Protein AF-A0A350PI88-F1 (afdb_monomer_lite)

Radius of gyration: 17.56 Å; chains: 1; bounding box: 49×40×33 Å

Structure (mmCIF, N/CA/C/O backbone):
data_AF-A0A350PI88-F1
#
_entry.id   AF-A0A350PI88-F1
#
loop_
_atom_site.group_PDB
_atom_site.id
_atom_site.type_symbol
_atom_site.label_atom_id
_atom_site.label_alt_id
_atom_site.label_comp_id
_atom_site.label_asym_id
_atom_site.label_entity_id
_atom_site.label_seq_id
_atom_site.pdbx_PDB_ins_code
_atom_site.Cartn_x
_atom_site.Cartn_y
_atom_site.Cartn_z
_atom_site.occupancy
_atom_site.B_iso_or_equiv
_atom_site.auth_seq_id
_atom_site.auth_comp_id
_atom_site.auth_asym_id
_atom_site.auth_atom_id
_atom_site.pdbx_PDB_model_num
ATOM 1 N N . MET A 1 1 ? 37.034 28.679 4.876 1.00 60.06 1 MET A N 1
ATOM 2 C CA . MET A 1 1 ? 35.930 29.057 5.782 1.00 60.06 1 MET A CA 1
ATOM 3 C C . MET A 1 1 ? 35.427 27.801 6.465 1.00 60.06 1 MET A C 1
ATOM 5 O O . MET A 1 1 ? 35.076 26.855 5.772 1.00 60.06 1 MET A O 1
ATOM 9 N N . SER A 1 2 ? 35.497 27.738 7.793 1.00 74.56 2 SER A N 1
ATOM 10 C CA . SER A 1 2 ? 34.962 26.618 8.570 1.00 74.56 2 SER A CA 1
ATOM 11 C C . SER A 1 2 ? 33.440 26.736 8.632 1.00 74.56 2 SER A C 1
ATOM 13 O O . SER A 1 2 ? 32.926 27.770 9.046 1.00 74.56 2 SER A O 1
ATOM 15 N N . MET A 1 3 ? 32.724 25.692 8.207 1.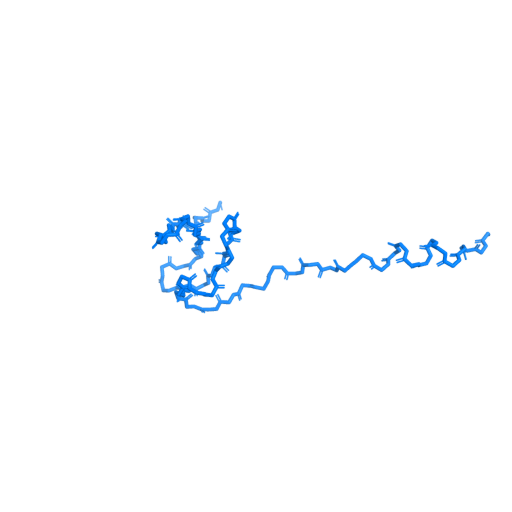00 79.81 3 MET A N 1
ATOM 16 C CA . MET A 1 3 ? 31.262 25.671 8.301 1.00 79.81 3 MET A CA 1
ATOM 17 C C . MET A 1 3 ? 30.810 25.834 9.752 1.00 79.81 3 MET A C 1
ATOM 19 O O . MET A 1 3 ? 31.352 25.196 10.667 1.00 79.81 3 MET A O 1
ATOM 23 N N . THR A 1 4 ? 29.782 26.652 9.950 1.00 87.00 4 THR A N 1
ATOM 24 C CA . THR A 1 4 ? 29.157 26.846 11.255 1.00 87.00 4 THR A CA 1
ATOM 25 C C . THR A 1 4 ? 28.426 25.572 11.688 1.00 87.00 4 THR A C 1
ATOM 27 O O . THR A 1 4 ? 28.060 24.706 10.888 1.00 87.00 4 THR A O 1
ATOM 30 N N . ARG A 1 5 ? 28.195 25.419 12.997 1.00 80.1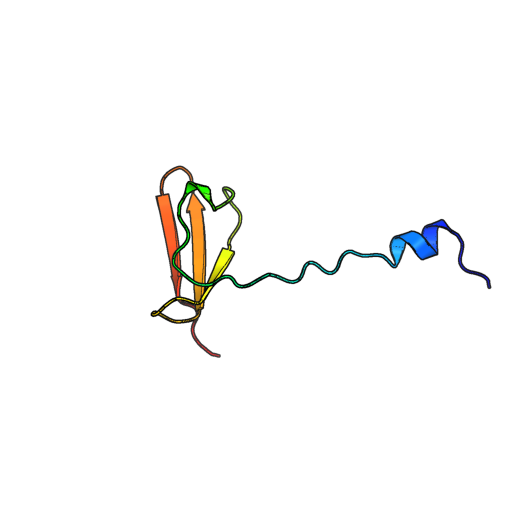9 5 ARG A N 1
ATOM 31 C CA . ARG A 1 5 ? 27.473 24.255 13.543 1.00 80.19 5 ARG A CA 1
ATOM 32 C C . ARG A 1 5 ? 26.085 24.083 12.908 1.00 80.19 5 ARG A C 1
ATOM 34 O O . ARG A 1 5 ? 25.649 22.953 12.718 1.00 80.19 5 ARG A O 1
ATOM 41 N N . GLN A 1 6 ? 25.414 25.186 12.580 1.00 80.88 6 GLN A N 1
ATOM 42 C CA . GLN A 1 6 ? 24.087 25.174 11.962 1.00 80.88 6 GLN A CA 1
ATOM 43 C C . GLN A 1 6 ? 24.132 24.644 10.523 1.00 80.88 6 GLN A C 1
ATOM 45 O O . GLN A 1 6 ? 23.318 23.797 10.164 1.00 80.88 6 GLN A O 1
ATOM 50 N N . GLU A 1 7 ? 25.134 25.046 9.739 1.00 76.56 7 GLU A N 1
ATOM 51 C CA . GLU A 1 7 ? 25.350 24.558 8.368 1.00 76.56 7 GLU A CA 1
ATOM 52 C C . GLU A 1 7 ? 25.643 23.053 8.338 1.00 76.56 7 GLU A C 1
ATOM 54 O O . GLU A 1 7 ? 25.136 22.330 7.480 1.00 76.56 7 GLU A O 1
ATOM 59 N N . ARG A 1 8 ? 26.380 22.547 9.335 1.00 78.06 8 ARG A N 1
ATOM 60 C CA . ARG A 1 8 ? 26.624 21.106 9.493 1.00 78.06 8 ARG A CA 1
ATOM 61 C C . ARG A 1 8 ? 25.339 20.325 9.773 1.00 78.06 8 ARG A C 1
ATOM 63 O O . ARG A 1 8 ? 25.150 19.250 9.221 1.00 78.06 8 ARG A O 1
ATOM 70 N N . ILE A 1 9 ? 24.456 20.855 10.618 1.00 73.75 9 ILE A N 1
ATOM 71 C CA . ILE A 1 9 ? 23.181 20.208 10.967 1.00 73.75 9 ILE A CA 1
ATOM 72 C C . ILE A 1 9 ? 22.221 20.209 9.770 1.00 73.75 9 ILE A C 1
ATOM 74 O O . ILE A 1 9 ? 21.552 19.206 9.532 1.00 73.75 9 ILE A O 1
ATOM 78 N N . ALA A 1 10 ? 22.202 21.280 8.974 1.00 70.25 10 ALA A N 1
ATOM 79 C CA . ALA A 1 10 ? 21.377 21.373 7.769 1.00 70.25 10 ALA A CA 1
ATOM 80 C C . ALA A 1 10 ? 21.757 20.341 6.687 1.00 70.25 10 ALA A C 1
ATOM 82 O O . ALA A 1 10 ? 20.893 19.895 5.933 1.00 70.25 10 ALA A O 1
ATOM 83 N N . LEU A 1 11 ? 23.026 19.915 6.636 1.00 69.81 11 LEU A N 1
ATOM 84 C CA . LEU A 1 11 ? 23.486 18.853 5.732 1.00 69.81 11 LEU A CA 1
ATOM 85 C C . LEU A 1 11 ? 22.934 17.468 6.098 1.00 69.81 11 LEU A C 1
ATOM 87 O O . LEU A 1 11 ? 22.831 16.604 5.228 1.00 69.81 11 LEU A O 1
ATOM 91 N N . HIS A 1 12 ? 22.515 17.249 7.346 1.00 68.25 12 HIS A N 1
ATOM 92 C CA . HIS A 1 12 ? 21.866 16.009 7.776 1.00 68.25 12 HIS A CA 1
ATOM 93 C C . HIS A 1 12 ? 20.379 15.979 7.381 1.00 68.25 12 HIS A C 1
AT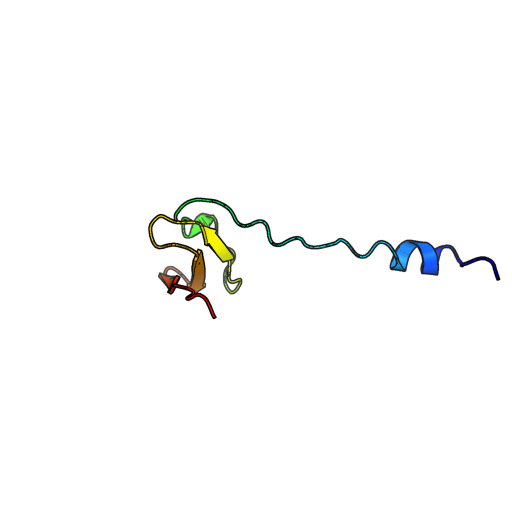OM 95 O O . HIS A 1 12 ? 19.499 15.705 8.199 1.00 68.25 12 HIS A O 1
ATOM 101 N N . LYS A 1 13 ? 20.080 16.235 6.103 1.00 66.69 13 LYS A N 1
ATOM 102 C CA . LYS A 1 13 ? 18.753 15.995 5.537 1.00 66.69 13 LYS A CA 1
ATOM 103 C C . LYS A 1 13 ? 18.518 14.486 5.535 1.00 66.69 13 LYS A C 1
ATOM 105 O O . LYS A 1 13 ? 19.199 13.743 4.830 1.00 66.69 13 LYS A O 1
ATOM 110 N N . LYS A 1 14 ? 17.581 14.024 6.364 1.00 65.62 14 LYS A N 1
ATOM 111 C CA . LYS A 1 14 ? 17.200 12.612 6.459 1.00 65.62 14 LYS A CA 1
ATOM 112 C C . LYS A 1 14 ? 16.804 12.140 5.057 1.00 65.62 14 LYS A C 1
ATOM 114 O O . LYS A 1 14 ? 15.853 12.657 4.477 1.00 65.62 14 LYS A O 1
ATOM 119 N N . GLN A 1 15 ? 17.573 11.221 4.478 1.00 64.19 15 GLN A N 1
ATOM 120 C CA . GLN A 1 15 ? 17.218 10.631 3.194 1.00 64.19 15 GLN A CA 1
ATOM 121 C C . GLN A 1 15 ? 15.997 9.736 3.429 1.00 64.19 15 GLN A C 1
ATOM 123 O O . GLN A 1 15 ? 16.127 8.625 3.943 1.00 64.19 15 GLN A O 1
ATOM 128 N N . GLU A 1 16 ? 14.806 10.228 3.097 1.00 63.53 16 GLU A N 1
ATOM 129 C CA . GLU A 1 16 ? 13.572 9.445 3.139 1.00 63.53 16 GLU A CA 1
ATOM 130 C C . GLU A 1 16 ? 13.575 8.470 1.964 1.00 63.53 16 GLU A C 1
ATOM 132 O O . GLU A 1 16 ? 13.065 8.740 0.880 1.00 63.53 16 GLU A O 1
ATOM 137 N N . ARG A 1 17 ? 14.238 7.326 2.146 1.00 63.50 17 ARG A N 1
ATOM 138 C CA . ARG A 1 17 ? 14.106 6.222 1.197 1.00 63.50 17 ARG A CA 1
ATOM 139 C C . ARG A 1 17 ? 12.688 5.681 1.330 1.00 63.50 17 ARG A C 1
ATOM 141 O O . ARG A 1 17 ? 12.334 5.159 2.387 1.00 63.50 17 ARG A O 1
ATOM 148 N N . LEU A 1 18 ? 11.895 5.795 0.266 1.00 66.00 18 LEU A N 1
ATOM 149 C CA . LEU A 1 18 ? 10.607 5.116 0.165 1.00 66.00 18 LEU A CA 1
ATOM 150 C C . LEU A 1 18 ? 10.856 3.608 0.258 1.00 66.00 18 LEU A C 1
ATOM 152 O O . LEU A 1 18 ? 11.364 2.978 -0.668 1.00 66.00 18 LEU A O 1
ATOM 156 N N . GLN A 1 19 ? 10.562 3.036 1.423 1.00 72.50 19 GLN A N 1
ATOM 157 C CA . GLN A 1 19 ? 10.687 1.605 1.644 1.00 72.50 19 GLN A CA 1
ATOM 158 C C . GLN A 1 19 ? 9.514 0.906 0.954 1.00 72.50 19 GLN A C 1
ATOM 160 O O . GLN A 1 19 ? 8.397 0.910 1.469 1.00 72.50 19 GLN A O 1
ATOM 165 N N . ILE A 1 20 ? 9.775 0.278 -0.192 1.00 78.25 20 ILE A N 1
ATOM 166 C CA . ILE A 1 20 ? 8.787 -0.571 -0.861 1.00 78.25 20 ILE A CA 1
ATOM 167 C C . ILE A 1 20 ? 8.672 -1.862 -0.053 1.00 78.25 20 ILE A C 1
ATOM 169 O O . ILE A 1 20 ? 9.621 -2.640 0.057 1.00 78.25 20 ILE A O 1
ATOM 173 N N . ARG A 1 21 ? 7.515 -2.063 0.574 1.00 79.56 21 ARG A N 1
ATOM 174 C CA . ARG A 1 21 ? 7.209 -3.282 1.332 1.00 79.56 21 ARG A CA 1
ATOM 175 C C . ARG A 1 21 ? 6.453 -4.270 0.445 1.00 79.56 21 ARG A C 1
ATOM 177 O O . ARG A 1 21 ? 5.792 -3.871 -0.511 1.00 79.56 21 ARG A O 1
ATOM 184 N N . LYS A 1 22 ? 6.531 -5.555 0.783 1.00 83.19 22 LYS A N 1
ATOM 185 C CA . LYS A 1 22 ? 5.820 -6.621 0.067 1.00 83.19 22 LYS A CA 1
ATOM 186 C C . LYS A 1 22 ? 4.388 -6.782 0.580 1.00 83.19 22 LYS A C 1
ATOM 188 O O . LYS A 1 22 ? 4.123 -6.507 1.752 1.00 83.19 22 LYS A O 1
ATOM 193 N N . GLY A 1 23 ? 3.504 -7.267 -0.289 1.00 84.62 23 GLY A N 1
ATOM 194 C CA . GLY A 1 23 ? 2.135 -7.662 0.046 1.00 84.62 23 GLY A CA 1
ATOM 195 C C . GLY A 1 23 ? 1.110 -6.526 0.009 1.00 84.62 23 GLY A C 1
ATOM 196 O O . GLY A 1 23 ? 1.456 -5.343 -0.012 1.00 84.62 23 GLY A O 1
ATOM 197 N N . VAL A 1 24 ? -0.168 -6.913 -0.019 1.00 83.19 24 VAL A N 1
ATOM 198 C CA . VAL A 1 24 ? -1.307 -5.984 -0.008 1.00 83.19 24 VAL A CA 1
ATOM 199 C C . VAL A 1 24 ? -1.437 -5.387 1.399 1.00 83.19 24 VAL A C 1
ATOM 201 O O . VAL A 1 24 ? -1.563 -6.148 2.358 1.00 83.19 24 VAL A O 1
ATOM 204 N N . PRO A 1 25 ? -1.387 -4.054 1.555 1.00 84.56 25 PRO A N 1
ATOM 205 C CA . PRO A 1 25 ? -1.506 -3.418 2.856 1.00 84.56 25 PRO A CA 1
ATOM 206 C C . PRO A 1 25 ? -2.952 -3.461 3.352 1.00 84.56 25 PRO A C 1
ATOM 208 O O . PRO A 1 25 ? -3.903 -3.340 2.577 1.00 84.56 25 PRO A O 1
ATOM 211 N N . THR A 1 26 ? -3.118 -3.571 4.665 1.00 85.00 26 THR A N 1
ATOM 212 C CA . THR A 1 26 ? -4.416 -3.374 5.313 1.00 85.00 26 THR A CA 1
ATOM 213 C C . THR A 1 26 ? -4.709 -1.882 5.515 1.00 85.00 26 THR A C 1
ATOM 215 O O . THR A 1 26 ? -3.801 -1.055 5.585 1.00 85.00 26 THR A O 1
ATOM 218 N N . ILE A 1 27 ? -5.988 -1.505 5.639 1.00 83.81 27 ILE A N 1
ATOM 219 C CA . ILE A 1 27 ? -6.408 -0.099 5.830 1.00 83.81 27 ILE A CA 1
ATOM 220 C C . ILE A 1 27 ? -5.759 0.526 7.079 1.00 83.81 27 ILE A C 1
ATOM 222 O O . ILE A 1 27 ? -5.440 1.713 7.082 1.00 83.81 27 ILE A O 1
ATOM 226 N N . LEU A 1 28 ? -5.533 -0.274 8.126 1.00 83.75 28 LEU A N 1
ATOM 227 C CA . LEU A 1 28 ? -4.923 0.167 9.384 1.00 83.75 28 LEU A CA 1
ATOM 228 C C . LEU A 1 28 ? -3.422 0.467 9.255 1.00 83.75 28 LEU A C 1
ATOM 230 O O . LEU A 1 28 ? -2.897 1.268 10.022 1.00 83.75 28 LEU A O 1
ATOM 234 N N . GLU A 1 29 ? -2.735 -0.142 8.286 1.00 81.69 29 GLU A N 1
ATOM 235 C CA . GLU A 1 29 ? -1.314 0.111 8.014 1.00 81.69 29 GLU A CA 1
ATOM 236 C C . GLU A 1 29 ? -1.071 1.396 7.219 1.00 81.69 29 GLU A C 1
ATOM 238 O O . GLU A 1 29 ? 0.069 1.861 7.145 1.00 81.69 29 GLU A O 1
ATOM 243 N N . LEU A 1 30 ? -2.109 1.940 6.578 1.00 84.25 30 LEU A N 1
ATOM 244 C CA . LEU A 1 30 ? -1.999 3.126 5.741 1.00 84.25 30 LEU A CA 1
ATOM 245 C C . LEU A 1 30 ? -2.454 4.372 6.488 1.00 84.25 30 LEU A C 1
ATOM 247 O O . LEU A 1 30 ? -3.570 4.447 7.017 1.00 84.25 30 LEU A O 1
ATOM 251 N N . THR A 1 31 ? -1.594 5.383 6.448 1.00 85.00 31 THR A N 1
ATOM 252 C CA . THR A 1 31 ? -1.947 6.741 6.844 1.00 85.00 31 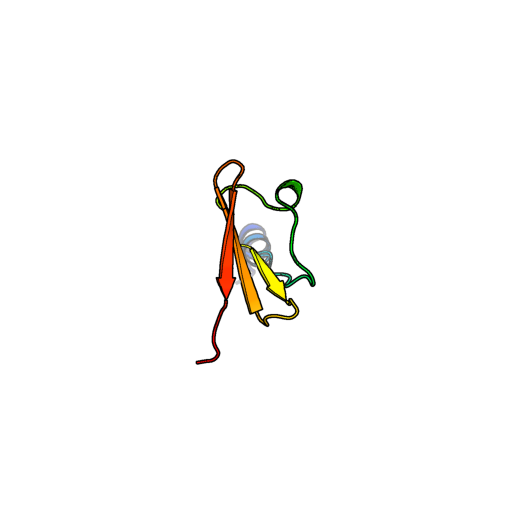THR A CA 1
ATOM 253 C C . THR A 1 31 ? -2.882 7.337 5.801 1.00 85.00 31 THR A C 1
ATOM 255 O O . THR A 1 31 ? -2.667 7.208 4.595 1.00 85.00 31 THR A O 1
ATOM 258 N N . GLU A 1 32 ? -3.940 7.990 6.266 1.00 86.31 32 GLU A N 1
ATOM 259 C CA . GLU A 1 32 ? -4.900 8.643 5.386 1.00 86.31 32 GLU A CA 1
ATOM 260 C C . GLU A 1 32 ? -4.234 9.749 4.560 1.00 86.31 32 GLU A C 1
ATOM 262 O O . GLU A 1 32 ? -3.425 10.526 5.066 1.00 86.31 32 GLU A O 1
ATOM 267 N N . GLY A 1 33 ? -4.553 9.790 3.265 1.00 82.50 33 GLY A N 1
ATOM 268 C CA . GLY A 1 33 ? -4.018 10.796 2.352 1.00 82.50 33 GLY A CA 1
ATOM 269 C C . GLY A 1 33 ? -2.581 10.567 1.873 1.00 82.50 33 GLY A C 1
ATOM 270 O O . GLY A 1 33 ? -2.113 11.342 1.041 1.00 82.50 33 GLY A O 1
ATOM 271 N N . ILE A 1 34 ? -1.891 9.518 2.336 1.00 85.75 34 ILE A N 1
ATOM 272 C CA . ILE A 1 34 ? -0.507 9.220 1.944 1.00 85.75 34 ILE A CA 1
ATOM 273 C C . ILE A 1 34 ? -0.480 8.001 1.010 1.00 85.75 34 ILE A C 1
ATOM 275 O O . ILE A 1 34 ? -0.855 6.906 1.439 1.00 85.75 34 ILE A O 1
ATOM 279 N N . PRO A 1 35 ? -0.031 8.150 -0.252 1.00 88.00 35 PRO A N 1
ATOM 280 C CA . PRO A 1 35 ? 0.146 7.015 -1.143 1.00 88.00 35 PRO A CA 1
ATOM 281 C C . PRO A 1 35 ? 1.335 6.158 -0.702 1.00 88.00 35 PRO A C 1
ATOM 283 O O . PRO A 1 35 ? 2.400 6.665 -0.343 1.00 88.00 35 PRO A O 1
ATOM 286 N N . VAL A 1 36 ? 1.160 4.840 -0.744 1.00 88.31 36 VAL A N 1
ATOM 287 C CA . VAL A 1 36 ? 2.207 3.874 -0.398 1.00 88.31 36 VAL A CA 1
ATOM 288 C C . VAL A 1 36 ? 2.380 2.886 -1.536 1.00 88.31 36 VAL A C 1
ATOM 290 O O . VAL A 1 36 ? 1.434 2.213 -1.939 1.00 88.31 36 VAL A O 1
ATOM 293 N N . VAL A 1 37 ? 3.613 2.756 -2.015 1.00 89.06 37 VAL A N 1
ATOM 294 C CA . VAL A 1 37 ? 3.969 1.795 -3.059 1.00 89.06 37 VAL A CA 1
ATOM 295 C C . VAL A 1 37 ? 4.335 0.455 -2.424 1.00 89.06 37 VAL A C 1
ATOM 297 O O . VAL A 1 37 ? 5.144 0.389 -1.490 1.00 89.06 37 VAL A O 1
ATOM 300 N N . ARG A 1 38 ? 3.736 -0.623 -2.925 1.00 87.44 38 ARG A N 1
ATOM 301 C CA . ARG A 1 38 ? 3.989 -1.997 -2.488 1.00 87.44 38 ARG A CA 1
ATOM 302 C C . ARG A 1 38 ? 4.269 -2.893 -3.685 1.00 87.44 38 ARG A C 1
ATOM 304 O O . ARG A 1 38 ? 3.751 -2.677 -4.777 1.00 87.44 38 ARG A O 1
ATOM 311 N N . ASP A 1 39 ? 5.078 -3.909 -3.432 1.00 88.06 39 ASP A N 1
ATOM 312 C CA . ASP A 1 39 ? 5.355 -4.985 -4.376 1.00 88.06 39 ASP A CA 1
ATOM 313 C C . ASP A 1 39 ? 4.392 -6.148 -4.094 1.00 88.06 39 ASP A C 1
ATOM 315 O O . ASP A 1 39 ? 4.396 -6.723 -2.995 1.00 88.06 39 ASP A O 1
ATOM 319 N N . THR A 1 40 ? 3.507 -6.444 -5.041 1.00 87.69 40 THR A N 1
ATOM 320 C CA . THR A 1 40 ? 2.483 -7.493 -4.941 1.00 87.69 40 THR A CA 1
ATOM 321 C C . THR A 1 40 ? 2.564 -8.446 -6.133 1.00 87.69 40 THR A C 1
ATOM 323 O O . THR A 1 40 ? 3.354 -8.263 -7.052 1.00 87.69 40 THR A O 1
ATOM 326 N N . SER A 1 41 ? 1.737 -9.495 -6.145 1.00 84.56 41 SER A N 1
ATOM 327 C CA . SER A 1 41 ? 1.660 -10.433 -7.276 1.00 84.56 41 SER A CA 1
ATOM 328 C C . SER A 1 41 ? 1.222 -9.780 -8.593 1.00 84.56 41 SER A C 1
ATOM 330 O O . SER A 1 41 ? 1.469 -10.339 -9.655 1.00 84.56 41 SER A O 1
ATOM 332 N N . GLU A 1 42 ? 0.581 -8.609 -8.527 1.00 81.31 42 GLU A N 1
ATOM 333 C CA . GLU A 1 42 ? 0.186 -7.797 -9.687 1.00 81.31 42 GLU A CA 1
ATOM 334 C C . GLU A 1 42 ? 1.332 -6.884 -10.179 1.00 81.31 42 GLU A C 1
ATOM 336 O O . GLU A 1 42 ? 1.179 -6.197 -11.184 1.00 81.31 42 GLU A O 1
ATOM 341 N N . GLY A 1 43 ? 2.480 -6.874 -9.488 1.00 86.62 43 GLY A N 1
ATOM 342 C CA . GLY A 1 43 ? 3.615 -5.992 -9.748 1.00 86.62 43 GLY A CA 1
ATOM 343 C C . GLY A 1 43 ? 3.704 -4.832 -8.753 1.00 86.62 43 GLY A C 1
ATOM 344 O O . GLY A 1 43 ? 3.403 -4.975 -7.567 1.00 86.62 43 GLY A O 1
ATOM 345 N N . LEU A 1 44 ? 4.141 -3.665 -9.236 1.00 87.75 44 LEU A N 1
ATOM 346 C CA . LEU A 1 44 ? 4.230 -2.445 -8.432 1.00 87.75 44 LEU A CA 1
ATOM 347 C C . LEU A 1 44 ? 2.858 -1.780 -8.345 1.00 87.75 44 LEU A C 1
ATOM 349 O O . LEU A 1 44 ? 2.321 -1.307 -9.344 1.00 87.75 44 LEU A O 1
ATOM 353 N N . VAL A 1 45 ? 2.301 -1.726 -7.138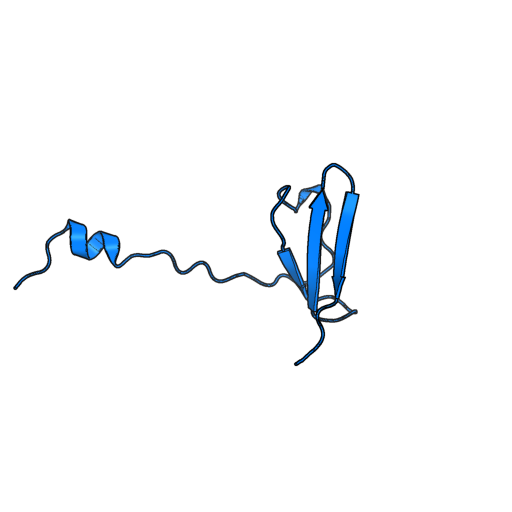 1.00 89.94 45 VAL A N 1
ATOM 354 C CA . VAL A 1 45 ? 0.971 -1.162 -6.894 1.00 89.94 45 VAL A CA 1
ATOM 355 C C . VAL A 1 45 ? 1.059 -0.028 -5.882 1.00 89.94 45 VAL A C 1
ATOM 357 O O . VAL A 1 45 ? 1.624 -0.171 -4.796 1.00 89.94 45 VAL A O 1
ATOM 360 N N . GLU A 1 46 ? 0.474 1.108 -6.237 1.00 89.69 46 GLU A N 1
ATOM 361 C CA . GLU A 1 46 ? 0.291 2.262 -5.369 1.00 89.69 46 GLU A CA 1
ATOM 362 C C . GLU A 1 46 ? -1.061 2.154 -4.659 1.00 89.69 46 GLU A C 1
ATOM 364 O O . GLU A 1 46 ? -2.108 2.042 -5.298 1.00 89.69 46 GLU A O 1
ATOM 369 N N . TYR A 1 47 ? -1.040 2.175 -3.329 1.00 90.19 47 TYR A N 1
ATOM 370 C CA . TYR A 1 47 ? -2.231 2.127 -2.489 1.00 90.19 47 TYR A CA 1
ATOM 371 C C . TYR A 1 47 ? -2.516 3.494 -1.883 1.00 90.19 47 TYR A C 1
ATOM 373 O O . TYR A 1 47 ? -1.607 4.162 -1.392 1.00 90.19 47 TYR A O 1
ATOM 381 N N . TYR A 1 48 ? -3.790 3.875 -1.861 1.00 89.75 48 TYR A N 1
ATOM 382 C CA . TYR A 1 48 ? -4.256 5.125 -1.279 1.00 89.75 48 TYR A CA 1
ATOM 383 C C . TYR A 1 48 ? -5.460 4.879 -0.375 1.00 89.75 48 TYR A C 1
ATOM 385 O O . TYR A 1 48 ? -6.446 4.260 -0.778 1.00 89.75 48 TYR A O 1
ATOM 393 N N . ARG A 1 49 ? -5.397 5.384 0.857 1.00 90.62 49 ARG A N 1
ATOM 394 C CA . ARG A 1 49 ? -6.513 5.327 1.801 1.00 90.62 49 ARG A CA 1
ATOM 395 C C . ARG A 1 49 ? -7.293 6.638 1.772 1.00 90.62 49 ARG A C 1
ATOM 397 O O . ARG A 1 49 ? -6.714 7.700 2.001 1.00 90.62 49 ARG A O 1
ATOM 404 N N . LYS A 1 50 ? -8.611 6.539 1.576 1.00 89.69 50 LYS A N 1
ATOM 405 C CA . LYS A 1 50 ? -9.565 7.648 1.719 1.00 89.69 50 LYS A CA 1
ATOM 406 C C . LYS A 1 50 ? -10.733 7.186 2.591 1.00 89.69 50 LYS A C 1
ATOM 408 O O . LYS A 1 50 ? -11.544 6.365 2.159 1.00 89.69 50 LYS A O 1
ATOM 413 N N . GLY A 1 51 ? -10.794 7.665 3.831 1.00 86.75 51 GLY A N 1
ATOM 414 C CA . GLY A 1 51 ? -11.724 7.176 4.845 1.00 86.75 51 GLY A CA 1
ATOM 415 C C . GLY A 1 51 ? -11.524 5.688 5.153 1.00 86.75 51 GLY A C 1
ATOM 416 O O . GLY A 1 51 ? -10.438 5.253 5.554 1.00 86.75 51 GLY A O 1
ATOM 417 N N . SER A 1 52 ? -12.588 4.907 4.960 1.00 87.38 52 SER A N 1
ATOM 418 C CA . SER A 1 52 ? -12.629 3.448 5.136 1.00 87.38 52 SER A CA 1
ATOM 419 C C . SER A 1 52 ? -12.399 2.660 3.840 1.00 87.38 52 SER A C 1
ATOM 421 O O . SER A 1 52 ? -12.520 1.437 3.846 1.00 87.38 52 SER A O 1
ATOM 423 N N . ILE A 1 53 ? -12.070 3.335 2.732 1.00 87.44 53 ILE A N 1
ATOM 424 C CA . ILE A 1 53 ? -11.909 2.707 1.418 1.00 87.44 53 ILE A CA 1
ATOM 425 C C . ILE A 1 53 ? -10.431 2.694 1.017 1.00 87.44 53 ILE A C 1
ATOM 427 O O . ILE A 1 53 ? -9.718 3.698 1.129 1.00 87.44 53 I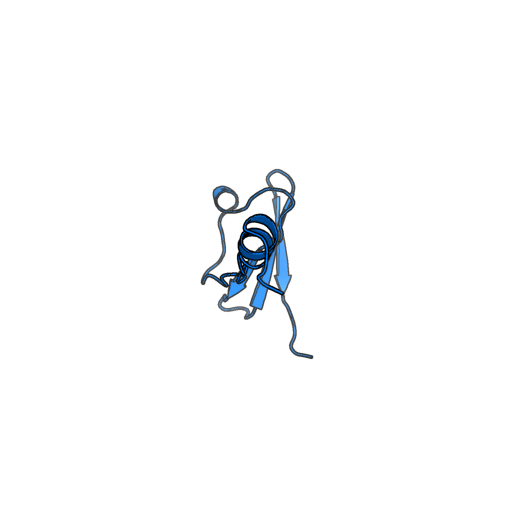LE A O 1
ATOM 431 N N . LEU A 1 54 ? -9.991 1.532 0.530 1.00 88.56 54 LEU A N 1
ATOM 432 C CA . LEU A 1 54 ? -8.671 1.311 -0.043 1.00 88.56 54 LEU A CA 1
ATOM 433 C C . LEU A 1 54 ? -8.752 1.420 -1.568 1.00 88.56 54 LEU A C 1
ATOM 435 O O . LEU A 1 54 ? -9.425 0.625 -2.221 1.00 88.56 54 LEU A O 1
ATOM 439 N N . TYR A 1 55 ? -8.038 2.383 -2.131 1.00 89.62 55 TYR A N 1
ATOM 440 C CA . TYR A 1 55 ? -7.845 2.518 -3.568 1.00 89.62 55 TYR A CA 1
ATOM 441 C C . TYR A 1 55 ? -6.489 1.935 -3.949 1.00 89.62 55 TYR A C 1
ATOM 443 O O . TYR A 1 55 ? -5.533 2.014 -3.174 1.00 89.62 55 TYR A O 1
ATOM 451 N N . LYS A 1 56 ? -6.402 1.358 -5.149 1.00 91.56 56 LYS A N 1
ATOM 452 C CA . LYS A 1 56 ? -5.149 0.857 -5.712 1.00 91.56 56 LYS A CA 1
ATOM 453 C C . LYS A 1 56 ? -4.972 1.321 -7.152 1.00 91.56 56 LYS A C 1
ATOM 455 O O . LYS A 1 56 ? -5.951 1.429 -7.889 1.00 91.56 56 LYS A O 1
ATOM 460 N N . LYS A 1 57 ? -3.726 1.555 -7.549 1.00 91.50 57 LYS A N 1
ATOM 461 C CA . LYS A 1 57 ? -3.311 1.854 -8.918 1.00 91.50 57 LYS A CA 1
ATOM 462 C C . LYS A 1 57 ? -2.112 0.978 -9.264 1.00 91.50 57 LYS A C 1
ATOM 464 O O . LYS A 1 57 ? -1.102 1.022 -8.568 1.00 91.50 57 LYS A O 1
ATOM 469 N N . VAL A 1 58 ? -2.231 0.175 -10.317 1.00 90.44 58 VAL A N 1
ATOM 470 C CA . VAL A 1 58 ? -1.111 -0.624 -10.834 1.00 90.44 58 VAL A CA 1
ATOM 471 C C . VAL A 1 58 ? -0.211 0.299 -11.655 1.00 90.44 58 VAL A C 1
ATOM 473 O O . VAL A 1 58 ? -0.709 1.101 -12.446 1.00 90.44 58 VAL A O 1
ATOM 476 N N . LEU A 1 59 ? 1.094 0.248 -11.403 1.00 89.06 59 LEU A N 1
ATOM 477 C CA . LEU A 1 59 ? 2.090 1.050 -12.101 1.00 89.06 59 LEU A CA 1
ATOM 478 C C . LEU A 1 59 ? 2.701 0.226 -13.234 1.00 89.06 59 LEU A C 1
ATOM 480 O O . LEU A 1 59 ? 3.294 -0.826 -12.991 1.00 89.06 59 LEU A O 1
ATOM 484 N N . ASP A 1 60 ? 2.592 0.740 -14.455 1.00 88.19 60 ASP A N 1
ATOM 485 C CA . ASP A 1 60 ? 3.226 0.148 -15.628 1.00 88.19 60 ASP A CA 1
ATOM 486 C C . ASP A 1 60 ? 4.680 0.610 -15.779 1.00 88.19 60 ASP A C 1
ATOM 488 O O . ASP A 1 60 ? 5.096 1.653 -15.261 1.00 88.19 60 ASP A O 1
ATOM 492 N N . ARG A 1 61 ? 5.474 -0.191 -16.496 1.00 82.38 61 ARG A N 1
ATOM 493 C CA . ARG A 1 61 ? 6.837 0.185 -16.888 1.00 82.38 61 ARG A CA 1
ATOM 494 C C . ARG A 1 61 ? 6.774 1.186 -18.044 1.00 82.38 61 ARG A C 1
ATOM 496 O O . ARG A 1 61 ? 5.987 0.990 -18.966 1.00 82.38 61 ARG A O 1
ATOM 503 N N . ALA A 1 62 ? 7.596 2.231 -17.960 1.00 72.12 62 ALA A N 1
ATOM 504 C CA . ALA A 1 62 ? 7.777 3.226 -19.017 1.00 72.12 62 ALA A CA 1
ATOM 505 C C . ALA A 1 62 ? 8.637 2.691 -20.169 1.00 72.12 62 ALA A C 1
ATOM 507 O O . ALA A 1 62 ? 9.531 1.856 -19.888 1.00 72.12 62 ALA A O 1
#

pLDDT: mean 81.71, std 8.42, range [60.06, 91.56]

Sequence (62 aa):
MSMTRQERIALHKKQERLQIRKGVPTILELTEGIPVVRDTSEGLVEYYRKGSILYKKVLDRA

Foldseek 3Di:
DDDDPVNVVVVPPPPPDQDAEEDDDDLVVDDAPDWHWHQYPLGIKIWHDDPRDIDIDDDDDD

Secondary structure (DSSP, 8-state):
-PPPHHHHHHH---------EESPPPGGGSPTT--EEEEETTEEEEEEEETTEEEEEEPPP-